Protein AF-V5HSK2-F1 (afdb_monomer)

Mean predicted aligned error: 8.92 Å

Foldseek 3Di:
DPDPFKDKDKALDCPQPPLLQPQAALQGHHRDVPGPDGDDPVVVVRPIDIDIHTDDSWHQEPVRDTDQLCPHDPPGPSVQADSNRDGPPD

Solvent-accessible surface area (backbone atoms only — not comparable to full-atom values): 5362 Å² total; per-residue (Å²): 129,89,61,93,32,54,42,82,44,61,25,50,62,54,85,90,51,52,71,49,51,67,17,18,23,26,80,48,51,69,41,46,82,90,57,82,79,81,64,62,52,75,89,74,73,52,68,51,52,69,45,79,35,30,35,84,78,24,18,34,39,95,91,71,46,50,38,55,23,72,75,26,61,88,86,34,63,14,38,49,32,43,94,83,69,48,68,71,84,124

Sequence (90 aa):
PVGRSERAVSRNNWNERNKSCHEGTCYYPEPLGNCKKCQCHFEDDDDCETQCVCVGDTLRQPDGTCRDPSDCPNGSPGSKLTPDGEEDKK

Organism: Ixodes ricinus (NCBI:txid34613)

Radius of gyration: 14.56 Å; Cα contacts (8 Å, |Δi|>4): 161; chains: 1; bounding box: 37×32×43 Å

Secondary structure (DSSP, 8-state):
---TTEEEEEES-STTS-GGGT-EESSS-S--S--------GGGT---EEEEEE-TT-EE-TTS-EE-GGGSPTTSSGGGB-TTS-B---

Structure (mmCIF, N/CA/C/O backbone):
data_AF-V5HSK2-F1
#
_entry.id   AF-V5HSK2-F1
#
loop_
_atom_site.group_PDB
_atom_site.id
_atom_site.type_symbol
_atom_site.label_atom_id
_atom_site.label_alt_id
_atom_site.label_comp_id
_atom_site.label_asym_id
_atom_site.label_entity_id
_atom_site.label_seq_id
_atom_site.pdbx_PDB_ins_code
_atom_site.Cartn_x
_atom_site.Cartn_y
_atom_site.Cartn_z
_atom_site.occupancy
_atom_site.B_iso_or_equiv
_atom_site.auth_seq_id
_atom_site.auth_comp_id
_atom_site.auth_asym_id
_atom_site.auth_atom_id
_atom_site.pdbx_PDB_model_num
ATOM 1 N N . PRO A 1 1 ? 0.327 -19.623 -3.532 1.00 39.59 1 PRO A N 1
ATOM 2 C CA . PRO A 1 1 ? -0.656 -18.704 -4.150 1.00 39.59 1 PRO A CA 1
ATOM 3 C C . PRO A 1 1 ? -0.542 -17.320 -3.505 1.00 39.59 1 PRO A C 1
ATOM 5 O O . PRO A 1 1 ? -0.890 -17.169 -2.340 1.00 39.59 1 PRO A O 1
ATOM 8 N N . VAL A 1 2 ? 0.030 -16.354 -4.230 1.00 47.66 2 VAL A N 1
ATOM 9 C CA . VAL A 1 2 ? 0.072 -14.944 -3.809 1.00 47.66 2 VAL A CA 1
ATOM 10 C C . VAL A 1 2 ? -1.379 -14.506 -3.604 1.00 47.66 2 VAL A C 1
ATOM 12 O O . VAL A 1 2 ? -2.188 -14.594 -4.528 1.00 47.66 2 VAL A O 1
ATOM 15 N N . GLY A 1 3 ? -1.736 -14.227 -2.350 1.00 47.19 3 GLY A N 1
ATOM 16 C CA . GLY A 1 3 ? -3.109 -13.979 -1.922 1.00 47.19 3 GLY A CA 1
ATOM 17 C C . GLY A 1 3 ? -3.712 -12.792 -2.666 1.00 47.19 3 GLY A C 1
ATOM 18 O O . GLY A 1 3 ? -3.009 -11.849 -3.008 1.00 47.19 3 GLY A O 1
ATOM 19 N N . ARG A 1 4 ? -5.025 -12.848 -2.902 1.00 64.62 4 ARG A N 1
ATOM 20 C CA . ARG A 1 4 ? -5.862 -11.885 -3.650 1.00 64.62 4 ARG A CA 1
ATOM 21 C C . ARG A 1 4 ? -5.797 -10.409 -3.197 1.00 64.62 4 ARG A C 1
ATOM 23 O O . ARG A 1 4 ? -6.552 -9.605 -3.731 1.00 64.62 4 ARG A O 1
ATOM 30 N N . SER A 1 5 ? -4.934 -10.059 -2.249 1.00 74.62 5 SER A N 1
ATOM 31 C CA . SER A 1 5 ? -4.864 -8.750 -1.594 1.00 74.62 5 SER A CA 1
ATOM 32 C C . SER A 1 5 ? -3.700 -7.883 -2.075 1.00 74.62 5 SER A C 1
ATOM 34 O O . SER A 1 5 ? -3.553 -6.767 -1.595 1.00 74.62 5 SER A O 1
ATOM 36 N N . GLU A 1 6 ? -2.882 -8.352 -3.027 1.00 86.69 6 GLU A N 1
ATOM 37 C CA . GLU A 1 6 ? -1.783 -7.571 -3.613 1.00 86.69 6 GLU A CA 1
ATOM 38 C C . GLU A 1 6 ? -1.773 -7.611 -5.147 1.00 86.69 6 GLU A C 1
ATOM 40 O O . GLU A 1 6 ? -2.113 -8.625 -5.759 1.00 86.69 6 GLU A O 1
ATOM 45 N N . ARG A 1 7 ? -1.313 -6.522 -5.778 1.00 84.56 7 ARG A N 1
ATOM 46 C CA . ARG A 1 7 ? -0.929 -6.487 -7.198 1.00 84.56 7 ARG A CA 1
ATOM 47 C C . ARG A 1 7 ? 0.498 -5.995 -7.367 1.00 84.56 7 ARG A C 1
ATOM 49 O O . ARG A 1 7 ? 0.952 -5.113 -6.640 1.00 84.56 7 ARG A O 1
ATOM 56 N N . ALA A 1 8 ? 1.172 -6.517 -8.384 1.00 81.81 8 ALA A N 1
ATOM 57 C CA . ALA A 1 8 ? 2.444 -5.980 -8.838 1.00 81.81 8 ALA A CA 1
ATOM 58 C C . ALA A 1 8 ? 2.227 -4.647 -9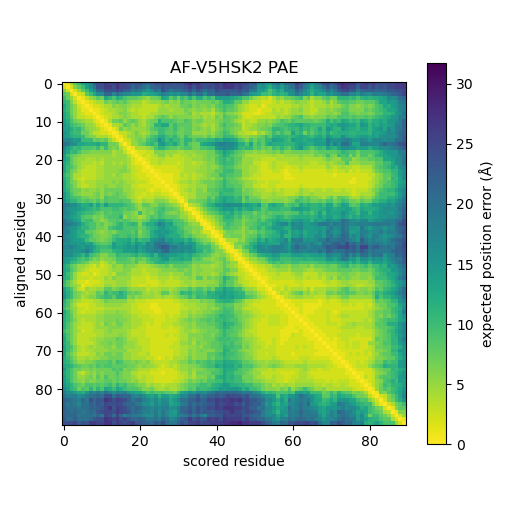.570 1.00 81.81 8 ALA A C 1
ATOM 60 O O . ALA A 1 8 ? 1.348 -4.527 -10.425 1.00 81.81 8 ALA A O 1
ATOM 61 N N . VAL A 1 9 ? 3.039 -3.651 -9.234 1.00 80.38 9 VAL A N 1
ATOM 62 C CA . VAL A 1 9 ? 3.140 -2.377 -9.946 1.00 80.38 9 VAL A CA 1
ATOM 63 C C . VAL A 1 9 ? 4.597 -2.197 -10.333 1.00 80.38 9 VAL A C 1
ATOM 65 O O . VAL A 1 9 ? 5.473 -2.267 -9.476 1.00 80.38 9 VAL A O 1
ATOM 68 N N . SER A 1 10 ? 4.858 -1.969 -11.614 1.00 78.88 10 SER A N 1
ATOM 69 C CA . SER A 1 10 ? 6.197 -1.669 -12.124 1.00 78.88 10 SER A CA 1
ATOM 70 C C . SER A 1 10 ? 6.386 -0.161 -12.243 1.00 78.88 10 SER A C 1
ATOM 72 O O . SER A 1 10 ? 5.478 0.550 -12.694 1.00 78.88 10 SER A O 1
ATOM 74 N N . ARG A 1 11 ? 7.546 0.337 -11.806 1.00 75.06 11 ARG A N 1
ATOM 75 C CA . ARG A 1 11 ? 7.905 1.754 -11.885 1.00 75.06 11 ARG A CA 1
ATOM 76 C C . ARG A 1 11 ? 9.396 2.002 -12.029 1.00 75.06 11 ARG A C 1
ATOM 78 O O . ARG A 1 11 ? 10.184 1.380 -11.337 1.00 75.06 11 ARG A O 1
ATOM 85 N N . ASN A 1 12 ? 9.738 3.014 -12.822 1.00 74.44 12 ASN A N 1
ATOM 86 C CA . ASN A 1 12 ? 11.111 3.485 -13.004 1.00 74.44 12 ASN A CA 1
ATOM 87 C C . ASN A 1 12 ? 11.699 4.189 -11.765 1.00 74.44 12 ASN A C 1
ATOM 89 O O . ASN A 1 12 ? 12.908 4.221 -11.578 1.00 74.44 12 ASN A O 1
ATOM 93 N N . ASN A 1 13 ? 10.861 4.762 -10.890 1.00 73.00 13 ASN A N 1
ATOM 94 C CA . ASN A 1 13 ? 11.328 5.422 -9.671 1.00 73.00 13 ASN A CA 1
ATOM 95 C C . ASN A 1 13 ? 10.305 5.334 -8.522 1.00 73.00 13 ASN A C 1
ATOM 97 O O . ASN A 1 13 ? 9.210 5.904 -8.587 1.00 73.00 13 ASN A O 1
ATOM 101 N N . TRP A 1 14 ? 10.681 4.636 -7.445 1.00 72.31 14 TRP A N 1
ATOM 102 C CA . TRP A 1 14 ? 9.906 4.561 -6.198 1.00 72.31 14 TRP A CA 1
ATOM 103 C C . TRP A 1 14 ? 10.253 5.662 -5.186 1.00 72.31 14 TRP A C 1
ATOM 105 O O . TRP A 1 14 ? 9.405 5.998 -4.359 1.00 72.31 14 TRP A O 1
ATOM 115 N N . ASN A 1 15 ? 11.445 6.265 -5.273 1.00 67.94 15 ASN A N 1
ATOM 116 C CA . ASN A 1 15 ? 11.903 7.324 -4.363 1.00 67.94 15 ASN A CA 1
ATOM 117 C C . ASN A 1 15 ? 11.080 8.609 -4.498 1.00 67.94 15 ASN A C 1
ATOM 119 O O . ASN A 1 15 ? 10.743 9.230 -3.494 1.00 67.94 15 ASN A O 1
ATOM 123 N N . GLU A 1 16 ? 10.704 9.003 -5.718 1.00 62.28 16 GLU A N 1
ATOM 124 C CA . GLU A 1 16 ? 9.857 10.191 -5.916 1.00 62.28 16 GLU A CA 1
ATOM 125 C C . GLU A 1 16 ? 8.409 9.978 -5.447 1.00 62.28 16 GLU A C 1
ATOM 127 O O . GLU A 1 16 ? 7.633 10.930 -5.338 1.00 62.28 16 GLU A O 1
ATOM 132 N N . ARG A 1 17 ? 7.992 8.723 -5.242 1.00 62.66 17 ARG A N 1
ATOM 133 C CA . ARG A 1 17 ? 6.578 8.383 -5.127 1.00 62.66 17 ARG A CA 1
ATOM 134 C C . ARG A 1 17 ? 6.426 7.056 -4.384 1.00 62.66 17 ARG A C 1
ATOM 136 O O . ARG A 1 17 ? 6.296 6.008 -5.008 1.00 62.66 17 ARG A O 1
ATOM 143 N N . ASN A 1 18 ? 6.437 7.118 -3.055 1.00 66.81 18 ASN A N 1
ATOM 144 C CA . ASN A 1 18 ? 6.396 5.951 -2.169 1.00 66.81 18 ASN A CA 1
ATOM 145 C C . ASN A 1 18 ? 5.180 5.030 -2.436 1.00 66.81 18 ASN A C 1
ATOM 147 O O . ASN A 1 18 ? 4.191 5.448 -3.053 1.00 66.81 18 ASN A O 1
ATOM 151 N N . LYS A 1 19 ? 5.221 3.783 -1.941 1.00 74.06 19 LYS A N 1
ATOM 152 C CA . LYS A 1 19 ? 4.111 2.807 -2.052 1.00 74.06 19 LYS A CA 1
ATOM 153 C C . LYS A 1 19 ? 2.751 3.373 -1.645 1.00 74.06 19 LYS A C 1
ATOM 155 O O . LYS A 1 19 ? 1.755 3.055 -2.286 1.00 74.06 19 LYS A O 1
ATOM 160 N N . SER A 1 20 ? 2.739 4.306 -0.695 1.00 78.19 20 SER A N 1
ATOM 161 C CA . SER A 1 20 ? 1.562 5.036 -0.204 1.00 78.19 20 SER A CA 1
ATOM 162 C C . SER A 1 20 ? 0.726 5.744 -1.282 1.00 78.19 20 SER A C 1
ATOM 164 O O . SER A 1 20 ? -0.380 6.181 -1.007 1.00 78.19 20 SER A O 1
ATOM 166 N N . CYS A 1 21 ? 1.229 5.904 -2.508 1.00 79.00 21 CYS A N 1
ATOM 167 C CA . CYS A 1 21 ? 0.438 6.407 -3.636 1.00 79.00 21 CYS A CA 1
ATOM 168 C C . CYS A 1 21 ? -0.518 5.377 -4.251 1.00 79.00 21 CYS A C 1
ATOM 170 O O . CYS A 1 21 ? -1.367 5.738 -5.061 1.00 79.00 21 CYS A O 1
ATOM 172 N N . HIS A 1 22 ? -0.308 4.096 -3.966 1.00 80.69 22 HIS A N 1
ATOM 173 C CA . HIS A 1 22 ? -1.038 2.986 -4.578 1.00 80.69 22 HIS A CA 1
ATOM 174 C C . HIS A 1 22 ? -1.784 2.136 -3.561 1.00 80.69 22 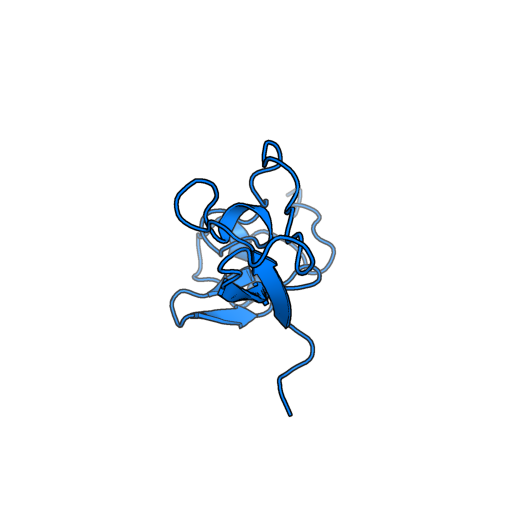HIS A C 1
ATOM 176 O O . HIS A 1 22 ? -2.692 1.414 -3.955 1.00 80.69 22 HIS A O 1
ATOM 182 N N . GLU A 1 23 ? -1.390 2.216 -2.293 1.00 86.38 23 GLU A N 1
ATOM 183 C CA . GLU A 1 23 ? -1.991 1.492 -1.181 1.00 86.38 23 GLU A CA 1
ATOM 184 C C . GLU A 1 23 ? -2.131 2.399 0.041 1.00 86.38 23 GLU A C 1
ATOM 186 O O . GLU A 1 23 ? -1.330 3.315 0.249 1.00 86.38 23 GLU A O 1
ATOM 191 N N . GLY A 1 24 ? -3.135 2.098 0.857 1.00 87.81 24 GLY A N 1
ATOM 192 C CA . GLY A 1 24 ? -3.256 2.618 2.206 1.00 87.81 24 GLY A CA 1
ATOM 193 C C . GLY A 1 24 ? -2.465 1.787 3.213 1.00 87.81 24 GLY A C 1
ATOM 194 O O . GLY A 1 24 ? -2.083 0.640 2.973 1.00 87.81 24 GLY A O 1
ATOM 195 N N . THR A 1 25 ? -2.257 2.359 4.388 1.00 90.31 25 THR A N 1
ATOM 196 C CA . THR A 1 25 ? -1.715 1.680 5.569 1.00 90.31 25 THR A CA 1
ATOM 197 C C . THR A 1 25 ? -2.678 1.860 6.735 1.00 90.31 25 THR A C 1
ATOM 199 O O . THR A 1 25 ? -3.492 2.779 6.725 1.00 90.31 25 THR A O 1
ATOM 202 N N . CYS A 1 26 ? -2.544 1.073 7.799 1.00 89.44 26 CYS A N 1
ATOM 203 C CA . CYS A 1 26 ? -3.367 1.276 8.998 1.00 89.44 26 CYS A CA 1
ATOM 204 C C . CYS A 1 26 ? -3.288 2.694 9.590 1.00 89.44 26 CYS A C 1
ATOM 206 O O . CYS A 1 26 ? -4.232 3.152 10.225 1.00 89.44 26 CYS A O 1
ATOM 208 N N . TYR A 1 27 ? -2.174 3.402 9.388 1.00 89.06 27 TYR A N 1
ATOM 209 C CA . TYR A 1 27 ? -1.972 4.760 9.905 1.00 89.06 27 TYR A CA 1
ATOM 210 C C . TYR A 1 27 ? -2.334 5.857 8.900 1.00 89.06 27 TYR A C 1
ATOM 212 O O . TYR A 1 27 ? -2.654 6.972 9.301 1.00 89.06 27 TYR A O 1
ATOM 220 N N . TYR A 1 28 ? -2.311 5.525 7.611 1.00 88.12 28 TYR A N 1
ATOM 221 C CA . TYR A 1 28 ? -2.643 6.404 6.492 1.00 88.12 28 TYR A CA 1
ATOM 222 C C . TYR A 1 28 ? -3.477 5.606 5.493 1.00 88.12 28 TYR A C 1
ATOM 224 O O . TYR A 1 28 ? -2.916 5.074 4.531 1.00 88.12 28 TYR A O 1
ATOM 232 N N . PRO A 1 29 ? -4.773 5.415 5.771 1.00 85.25 29 PRO A N 1
ATOM 233 C CA . PRO A 1 29 ? -5.575 4.456 5.029 1.00 85.25 29 PRO A CA 1
ATOM 234 C C . PRO A 1 29 ? -5.925 4.924 3.619 1.00 85.25 29 PRO A C 1
ATOM 236 O O . PRO A 1 29 ? -6.068 4.101 2.723 1.00 85.25 29 PRO A O 1
ATOM 239 N N . GLU A 1 30 ? -6.010 6.231 3.396 1.00 83.56 30 GLU A N 1
ATOM 240 C CA . GLU A 1 30 ? -6.208 6.771 2.059 1.00 83.56 30 GLU A CA 1
ATOM 241 C C . GLU A 1 30 ? -4.868 6.842 1.312 1.00 83.56 30 GLU A C 1
ATOM 243 O O . GLU A 1 30 ? -3.915 7.459 1.810 1.00 83.56 30 GLU A O 1
ATOM 248 N N . PRO A 1 31 ? -4.772 6.254 0.104 1.00 76.12 31 PRO A N 1
ATOM 249 C CA . PRO A 1 31 ? -3.621 6.460 -0.755 1.00 76.12 31 PRO A CA 1
ATOM 250 C C . PRO A 1 31 ? -3.446 7.948 -1.062 1.00 76.12 31 PRO A C 1
ATOM 252 O O . PRO A 1 31 ? -4.409 8.683 -1.288 1.00 76.12 31 PRO A O 1
ATOM 255 N N . LEU A 1 32 ? -2.199 8.405 -1.140 1.00 74.00 32 LEU A N 1
ATOM 256 C CA . LEU A 1 32 ? -1.898 9.791 -1.485 1.00 74.00 32 LEU A CA 1
ATOM 257 C C . LEU A 1 32 ? -2.381 10.067 -2.925 1.00 74.00 32 LEU A C 1
ATOM 259 O O . LEU A 1 32 ? -1.799 9.593 -3.896 1.00 74.00 32 LEU A O 1
ATOM 263 N N . GLY A 1 33 ? -3.470 10.824 -3.090 1.00 61.69 33 GLY A N 1
ATOM 264 C CA . GLY A 1 33 ? -4.106 11.042 -4.400 1.00 61.69 33 GLY A CA 1
ATOM 265 C C . GLY A 1 33 ? -3.281 11.871 -5.400 1.00 61.69 33 GLY A C 1
ATOM 266 O O . GLY A 1 33 ? -3.443 11.731 -6.611 1.00 61.69 33 GLY A O 1
ATOM 267 N N . ASN A 1 34 ? -2.335 12.696 -4.933 1.00 66.56 34 ASN A N 1
ATOM 268 C CA . ASN A 1 34 ? -1.561 13.644 -5.762 1.00 66.56 34 ASN A CA 1
ATOM 269 C C . ASN A 1 34 ? -0.283 13.049 -6.343 1.00 66.56 34 ASN A C 1
ATOM 271 O O . ASN A 1 34 ? 0.813 13.606 -6.296 1.00 66.56 34 ASN A O 1
ATOM 275 N N . CYS A 1 35 ? -0.424 11.858 -6.875 1.00 72.25 35 CYS A N 1
ATOM 276 C CA . CYS A 1 35 ? 0.699 11.034 -7.204 1.00 72.25 35 CYS A CA 1
ATOM 277 C C . CYS A 1 35 ? 0.848 11.087 -8.770 1.00 72.25 35 CYS A C 1
ATOM 279 O O . CYS A 1 35 ? -0.081 10.734 -9.494 1.00 72.25 35 CYS A O 1
ATOM 281 N N . LYS A 1 36 ? 2.026 11.474 -9.315 1.00 69.31 36 LYS A N 1
ATOM 282 C CA . LYS A 1 36 ? 2.399 11.456 -10.766 1.00 69.31 36 LYS A CA 1
ATOM 283 C C . LYS A 1 36 ? 2.320 10.071 -11.434 1.00 69.31 36 LYS A C 1
ATOM 285 O O . LYS A 1 36 ? 3.144 9.235 -11.088 1.00 69.31 36 LYS A O 1
ATOM 290 N N . LYS A 1 37 ? 1.435 9.830 -12.413 1.00 67.44 37 LYS A N 1
ATOM 291 C CA . LYS A 1 37 ? 1.240 8.533 -13.123 1.00 67.44 37 LYS A CA 1
ATOM 292 C C . LYS A 1 37 ? 2.523 7.709 -13.344 1.00 67.44 37 LYS A C 1
ATOM 294 O O . LYS A 1 37 ? 3.547 8.250 -13.744 1.00 67.44 37 LYS A O 1
ATOM 299 N N . CYS A 1 38 ? 2.441 6.398 -13.095 1.00 67.81 38 CYS A N 1
ATOM 300 C CA . CYS A 1 38 ? 3.533 5.468 -13.385 1.00 67.81 3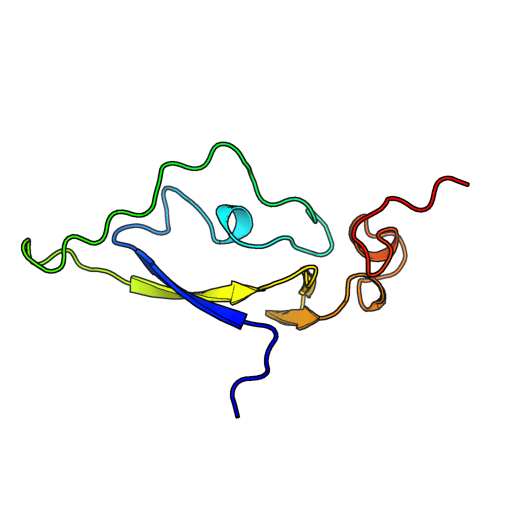8 CYS A CA 1
ATOM 301 C C . CYS A 1 38 ? 3.781 5.448 -14.894 1.00 67.81 38 CYS A C 1
ATOM 303 O O . CYS A 1 38 ? 2.848 5.192 -15.652 1.00 67.81 38 CYS A O 1
ATOM 305 N N . GLN A 1 39 ? 5.012 5.720 -15.307 1.00 67.00 39 GLN A N 1
ATOM 306 C CA . GLN A 1 39 ? 5.476 5.510 -16.670 1.00 67.00 39 GLN A CA 1
ATOM 307 C C . GLN A 1 39 ? 6.650 4.544 -16.571 1.00 67.00 39 GLN A C 1
ATOM 309 O O . GLN A 1 39 ? 7.627 4.827 -15.887 1.00 67.00 39 GLN A O 1
ATOM 314 N N . CYS A 1 40 ? 6.466 3.366 -17.151 1.00 70.94 40 CYS A N 1
ATOM 315 C CA . CYS A 1 40 ? 7.523 2.403 -17.402 1.00 70.94 40 CYS A CA 1
ATOM 316 C C . CYS A 1 40 ? 7.533 2.208 -18.900 1.00 70.94 40 CYS A C 1
ATOM 318 O O . CYS A 1 40 ? 6.671 1.503 -19.431 1.00 70.94 40 CYS A O 1
ATOM 320 N N . HIS A 1 41 ? 8.442 2.902 -19.569 1.00 69.12 41 HIS A N 1
ATOM 321 C CA . HIS A 1 41 ? 8.615 2.758 -21.000 1.00 69.12 41 HIS A CA 1
ATOM 322 C C . HIS A 1 41 ? 9.660 1.671 -21.205 1.00 69.12 41 HIS A C 1
ATOM 324 O O . HIS A 1 41 ? 10.854 1.924 -21.268 1.00 69.12 41 HIS A O 1
ATOM 330 N N . PHE A 1 42 ? 9.199 0.418 -21.264 1.00 63.34 42 PHE A N 1
ATOM 331 C CA . PHE A 1 42 ? 10.076 -0.736 -21.505 1.00 63.34 42 PHE A CA 1
ATOM 332 C C . PHE A 1 42 ? 10.824 -0.642 -22.847 1.00 63.34 42 PHE A C 1
ATOM 334 O O . PHE A 1 42 ? 11.797 -1.357 -23.053 1.00 63.34 42 PHE A O 1
ATOM 341 N N . GLU A 1 43 ? 10.360 0.221 -23.756 1.00 65.50 43 GLU A N 1
ATOM 342 C CA . GLU A 1 43 ? 11.000 0.513 -25.041 1.00 65.50 43 GLU A CA 1
ATOM 343 C C . GLU A 1 43 ? 12.242 1.417 -24.904 1.00 65.50 43 GLU A C 1
ATOM 345 O O . GLU A 1 43 ? 13.078 1.414 -25.802 1.00 65.50 43 GLU A O 1
ATOM 350 N N . ASP A 1 44 ? 12.394 2.136 -23.784 1.00 66.88 44 ASP A N 1
ATOM 351 C CA . ASP A 1 44 ? 13.488 3.084 -23.520 1.00 66.88 44 ASP A CA 1
ATOM 352 C C . ASP A 1 44 ? 14.566 2.527 -22.558 1.00 66.88 44 ASP A C 1
ATOM 354 O O . ASP A 1 44 ? 15.384 3.289 -22.044 1.00 66.88 44 ASP A O 1
ATOM 358 N N . ASP A 1 45 ? 14.580 1.210 -22.295 1.00 64.12 45 ASP A N 1
ATOM 359 C CA . ASP A 1 45 ? 15.483 0.562 -21.316 1.00 64.12 45 ASP A CA 1
ATOM 360 C C . ASP A 1 45 ? 15.378 1.177 -19.895 1.00 64.12 45 ASP A C 1
ATOM 362 O O . ASP A 1 45 ? 16.324 1.158 -19.108 1.00 64.12 45 ASP A O 1
ATOM 366 N N . ASP A 1 46 ? 14.210 1.731 -19.539 1.00 70.75 46 ASP A N 1
ATOM 367 C CA . ASP A 1 46 ? 13.945 2.238 -18.188 1.00 70.75 46 ASP A CA 1
ATOM 368 C C . ASP A 1 46 ? 14.142 1.113 -17.149 1.00 70.75 46 ASP A C 1
ATOM 370 O O . ASP A 1 46 ? 13.483 0.067 -17.209 1.00 70.75 46 ASP A O 1
ATOM 374 N N . ASP A 1 47 ? 14.986 1.359 -16.141 1.00 71.69 47 ASP A N 1
ATOM 375 C CA . ASP A 1 47 ? 15.166 0.492 -14.968 1.00 71.69 47 ASP A CA 1
ATOM 376 C C . ASP A 1 47 ? 13.891 0.496 -14.105 1.00 71.69 47 ASP A C 1
ATOM 378 O O . ASP A 1 47 ? 13.734 1.222 -13.120 1.00 71.69 47 ASP A O 1
ATOM 382 N N . CYS A 1 48 ? 12.920 -0.310 -14.523 1.00 77.38 48 CYS A N 1
ATOM 383 C CA . CYS A 1 48 ? 11.622 -0.429 -13.885 1.00 77.38 48 CYS A CA 1
ATOM 384 C C . CYS A 1 48 ? 11.634 -1.460 -12.756 1.00 77.38 48 CYS A C 1
ATOM 386 O O . CYS A 1 48 ? 11.522 -2.667 -12.973 1.00 77.38 48 CYS A O 1
ATOM 388 N N . GLU A 1 49 ? 11.655 -0.980 -11.517 1.00 80.50 49 GLU A N 1
ATOM 389 C CA . GLU A 1 49 ? 11.488 -1.816 -10.338 1.00 80.50 49 GLU A CA 1
ATOM 390 C C . GLU A 1 49 ? 10.009 -2.170 -10.121 1.00 80.50 49 GLU A C 1
ATOM 392 O O . GLU A 1 49 ? 9.118 -1.313 -10.080 1.00 80.50 49 GLU A O 1
ATOM 397 N N . THR A 1 50 ? 9.737 -3.461 -9.936 1.00 80.94 50 THR A N 1
ATOM 398 C CA . THR A 1 50 ? 8.394 -3.964 -9.635 1.00 80.94 50 THR A CA 1
ATOM 399 C C . THR A 1 50 ? 8.222 -4.186 -8.139 1.00 80.94 50 THR A C 1
ATOM 401 O O . THR A 1 50 ? 8.961 -4.961 -7.538 1.00 80.94 50 THR A O 1
ATOM 404 N N . GLN A 1 51 ? 7.207 -3.558 -7.542 1.00 82.31 51 GLN A N 1
ATOM 405 C CA . GLN A 1 51 ? 6.829 -3.785 -6.146 1.00 82.31 51 GLN A CA 1
ATOM 406 C C . GLN A 1 51 ? 5.368 -4.221 -6.029 1.00 82.31 51 GLN A C 1
ATOM 408 O O . GLN A 1 51 ? 4.509 -3.805 -6.808 1.00 82.31 51 GLN A O 1
ATOM 413 N N . CYS A 1 52 ? 5.077 -5.033 -5.013 1.00 83.88 52 CYS A N 1
ATOM 414 C CA . CYS A 1 52 ? 3.710 -5.382 -4.641 1.00 83.88 52 CYS A CA 1
ATOM 415 C C . CYS A 1 52 ? 3.088 -4.279 -3.777 1.00 83.88 52 CYS A C 1
ATOM 417 O O . CYS A 1 52 ? 3.720 -3.795 -2.828 1.00 83.88 52 CYS A O 1
ATOM 419 N N . VAL A 1 53 ? 1.854 -3.913 -4.121 1.00 87.19 53 VAL A N 1
ATOM 420 C CA . VAL A 1 53 ? 0.999 -2.961 -3.400 1.00 87.19 53 VAL A CA 1
ATOM 421 C C . VAL A 1 53 ? -0.348 -3.618 -3.095 1.00 87.19 53 VAL A C 1
ATOM 423 O O . VAL A 1 53 ? -0.795 -4.474 -3.863 1.00 87.19 53 VAL A O 1
ATOM 426 N N . CYS A 1 54 ? -0.990 -3.231 -1.996 1.00 86.88 54 CYS A N 1
ATOM 427 C CA . CYS A 1 54 ? -2.301 -3.725 -1.604 1.00 86.88 54 CYS A CA 1
ATOM 428 C C . CYS A 1 54 ? -3.354 -3.369 -2.656 1.00 86.88 54 CYS A C 1
ATOM 430 O O . CYS A 1 54 ? -3.259 -2.342 -3.335 1.00 86.88 54 CYS A O 1
ATOM 432 N N . VAL A 1 55 ? -4.347 -4.240 -2.815 1.00 83.75 55 VAL A N 1
ATOM 433 C CA . VAL A 1 55 ? -5.497 -4.013 -3.699 1.00 83.75 55 VAL A CA 1
ATOM 434 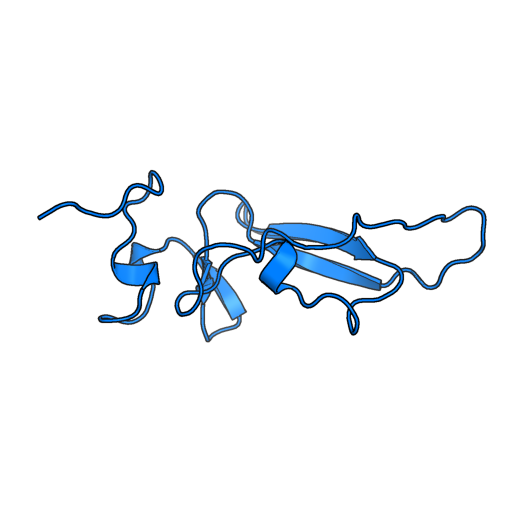C C . VAL A 1 55 ? -6.818 -4.119 -2.960 1.00 83.75 55 VAL A C 1
ATOM 436 O O . VAL A 1 55 ? -6.911 -4.758 -1.912 1.00 83.75 55 VAL A O 1
ATOM 439 N N . GLY A 1 56 ? -7.845 -3.509 -3.555 1.00 80.62 56 GLY A N 1
ATOM 440 C CA . GLY A 1 56 ? -9.149 -3.345 -2.920 1.00 80.62 56 GLY A CA 1
ATOM 441 C C . GLY A 1 56 ? -9.048 -2.430 -1.705 1.00 80.62 56 GLY A C 1
ATOM 442 O O . GLY A 1 56 ? -8.138 -1.606 -1.627 1.00 80.62 56 GLY A O 1
ATOM 443 N N . ASP A 1 57 ? -9.937 -2.643 -0.745 1.00 79.56 57 ASP A N 1
ATOM 444 C CA . ASP A 1 57 ? -10.010 -1.881 0.506 1.00 79.56 57 ASP A CA 1
ATOM 445 C C . ASP A 1 57 ? -9.063 -2.426 1.590 1.00 79.56 57 ASP A C 1
ATOM 447 O O . ASP A 1 57 ? -9.228 -2.171 2.780 1.00 79.56 57 ASP A O 1
ATOM 451 N N . THR A 1 58 ? -8.040 -3.195 1.192 1.00 87.25 58 THR A N 1
ATOM 452 C CA . THR A 1 58 ? -7.046 -3.736 2.126 1.00 87.25 58 THR A CA 1
ATOM 453 C C . THR A 1 58 ? -5.947 -2.726 2.432 1.00 87.25 58 THR A C 1
ATOM 455 O O . THR A 1 58 ? -5.478 -1.982 1.567 1.00 87.25 58 THR A O 1
ATOM 458 N N . LEU A 1 59 ? -5.490 -2.737 3.682 1.00 89.31 59 LEU A N 1
ATOM 459 C CA . LEU A 1 59 ? -4.447 -1.856 4.184 1.00 89.31 59 LEU A CA 1
ATOM 460 C C . LEU A 1 59 ? -3.177 -2.638 4.483 1.00 89.31 59 LEU A C 1
ATOM 462 O O . LEU A 1 59 ? -3.204 -3.754 5.016 1.00 89.31 59 LEU A O 1
ATOM 466 N N . ARG A 1 60 ? -2.040 -2.006 4.184 1.00 91.56 60 ARG A N 1
ATOM 467 C CA . ARG A 1 60 ? -0.731 -2.515 4.572 1.00 91.56 60 ARG A CA 1
ATOM 468 C C . ARG A 1 60 ? -0.593 -2.433 6.090 1.00 91.56 60 ARG A C 1
ATOM 470 O O . ARG A 1 60 ? -0.603 -1.349 6.685 1.00 91.56 60 ARG A O 1
ATOM 477 N N . GLN A 1 61 ? -0.456 -3.601 6.695 1.00 90.06 61 GLN A N 1
ATOM 478 C CA . GLN A 1 61 ? -0.235 -3.793 8.118 1.00 90.06 61 GLN A CA 1
ATOM 479 C C . GLN A 1 61 ? 1.230 -3.502 8.491 1.00 90.06 61 GLN A C 1
ATOM 481 O O . GLN A 1 61 ? 2.107 -3.519 7.619 1.00 90.06 61 GLN A O 1
ATOM 486 N N . PRO A 1 62 ? 1.543 -3.286 9.783 1.00 87.69 62 PRO A N 1
ATOM 487 C CA . PRO A 1 62 ? 2.919 -3.093 10.246 1.00 87.69 62 PRO A CA 1
ATOM 488 C C . PRO A 1 62 ? 3.844 -4.288 9.963 1.00 87.69 62 PRO A C 1
ATOM 490 O O . PRO A 1 62 ? 5.043 -4.095 9.782 1.00 87.69 62 PRO A O 1
ATOM 493 N N . ASP A 1 63 ? 3.300 -5.511 9.885 1.00 88.62 63 ASP A N 1
ATOM 494 C CA . ASP A 1 63 ? 4.041 -6.720 9.490 1.00 88.62 63 ASP A CA 1
ATOM 495 C C . ASP A 1 63 ? 4.268 -6.825 7.971 1.00 88.62 63 ASP A C 1
ATOM 497 O O . ASP A 1 63 ? 4.817 -7.812 7.486 1.00 88.62 63 ASP A O 1
ATOM 501 N N . GLY A 1 64 ? 3.854 -5.812 7.206 1.00 87.56 64 GLY A N 1
ATOM 502 C CA . GLY A 1 64 ? 4.063 -5.740 5.766 1.00 87.56 64 GLY A CA 1
ATOM 503 C C . GLY A 1 64 ? 3.064 -6.552 4.947 1.00 87.56 64 GLY A C 1
ATOM 504 O O . GLY A 1 64 ? 3.221 -6.625 3.733 1.00 87.56 64 GLY A O 1
ATOM 505 N N . THR A 1 65 ? 2.027 -7.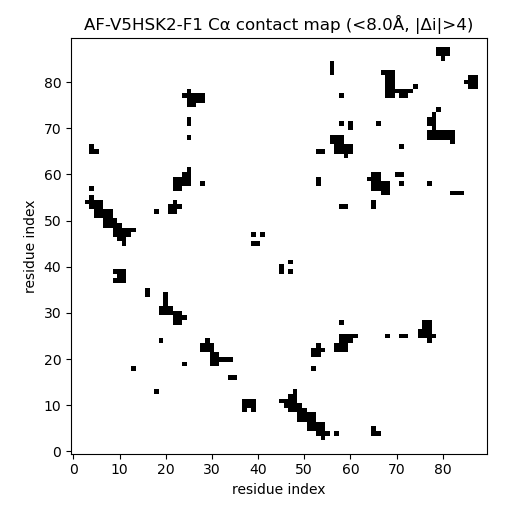133 5.551 1.00 89.44 65 THR A N 1
ATOM 506 C CA . THR A 1 65 ? 0.972 -7.870 4.835 1.00 89.44 65 THR A CA 1
ATOM 507 C C . THR A 1 65 ? -0.220 -6.969 4.503 1.00 89.44 65 THR A C 1
ATOM 509 O O . THR A 1 65 ? -0.460 -5.980 5.190 1.00 89.44 65 THR A O 1
ATOM 512 N N . CYS A 1 66 ? -0.965 -7.280 3.439 1.00 89.75 66 CYS A N 1
ATOM 513 C CA . CYS A 1 66 ? -2.227 -6.599 3.127 1.00 89.75 66 CYS A CA 1
ATOM 514 C C . CYS A 1 66 ? -3.388 -7.349 3.766 1.00 89.75 66 CYS A C 1
ATOM 516 O O . CYS A 1 66 ? -3.621 -8.517 3.438 1.00 89.75 66 CYS A O 1
ATOM 518 N N . ARG A 1 67 ? -4.105 -6.684 4.669 1.00 90.56 67 ARG A N 1
ATOM 519 C CA . ARG A 1 67 ? -5.260 -7.250 5.376 1.00 90.56 67 ARG A CA 1
ATOM 520 C C . ARG A 1 67 ? -6.404 -6.249 5.447 1.00 90.56 67 ARG A C 1
ATOM 522 O O . ARG A 1 67 ? -6.244 -5.100 5.037 1.00 90.56 67 ARG A O 1
ATOM 529 N N . ASP A 1 68 ? -7.548 -6.710 5.933 1.00 87.62 68 ASP A N 1
ATOM 530 C CA . ASP A 1 68 ? -8.724 -5.870 6.122 1.00 87.62 68 ASP A CA 1
ATOM 531 C C . ASP A 1 68 ? -8.411 -4.718 7.098 1.00 87.62 68 ASP A C 1
ATOM 533 O O . ASP A 1 68 ? -7.588 -4.895 8.008 1.00 87.62 68 ASP A O 1
ATOM 537 N N . PRO A 1 69 ? -9.039 -3.541 6.951 1.00 86.88 69 PRO A N 1
ATOM 538 C CA . PRO A 1 69 ? -8.876 -2.454 7.908 1.00 86.88 69 PRO A CA 1
ATOM 539 C C . PRO A 1 69 ? -9.219 -2.868 9.349 1.00 86.88 69 PRO A C 1
ATOM 541 O O . PRO A 1 69 ? -8.586 -2.383 10.285 1.00 86.88 69 PRO A O 1
ATOM 544 N N . SER A 1 70 ? -10.123 -3.834 9.541 1.00 85.50 70 SER A N 1
ATOM 545 C CA . SER A 1 70 ? -10.479 -4.394 10.854 1.00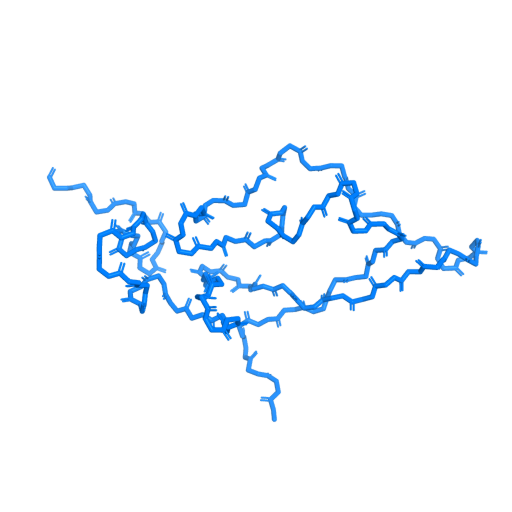 85.50 70 SER A CA 1
ATOM 546 C C . SER A 1 70 ? -9.310 -5.095 11.560 1.00 85.50 70 SER A C 1
ATOM 548 O O . SER A 1 70 ? -9.289 -5.158 12.789 1.00 85.50 70 SER A O 1
ATOM 550 N N . ASP A 1 71 ? -8.327 -5.606 10.809 1.00 89.38 71 ASP A N 1
ATOM 551 C CA . ASP A 1 71 ? -7.114 -6.225 11.365 1.00 89.38 71 ASP A CA 1
ATOM 552 C C . ASP A 1 71 ? -6.087 -5.182 11.838 1.00 89.38 71 ASP A C 1
ATOM 554 O O . ASP A 1 71 ? -5.078 -5.532 12.459 1.00 89.38 71 ASP A O 1
ATOM 558 N N . CYS A 1 72 ? -6.313 -3.897 11.545 1.00 89.44 72 CYS A N 1
ATOM 559 C CA . CYS A 1 72 ? -5.404 -2.843 11.952 1.00 89.44 72 CYS A CA 1
ATOM 560 C C . CYS A 1 72 ? -5.341 -2.683 13.480 1.00 89.44 72 CYS A C 1
ATOM 562 O O . CYS A 1 72 ? -6.325 -2.909 14.189 1.00 89.44 72 CYS A O 1
ATOM 564 N N . PRO A 1 73 ? -4.200 -2.207 14.017 1.00 90.38 73 PRO A N 1
ATOM 565 C CA . PRO A 1 73 ? -4.045 -1.972 15.446 1.00 90.38 73 PRO A CA 1
ATOM 566 C C . PRO A 1 73 ? -5.160 -1.081 15.998 1.00 90.38 73 PRO A C 1
ATOM 568 O O . PRO A 1 73 ? -5.468 -0.033 15.424 1.00 90.38 73 PRO A O 1
ATOM 571 N N . ASN A 1 74 ? -5.733 -1.468 17.137 1.00 87.19 74 ASN A N 1
ATOM 572 C CA . ASN A 1 74 ? -6.827 -0.725 17.753 1.00 87.19 74 ASN A CA 1
ATOM 573 C C . ASN A 1 74 ? -6.430 0.738 18.020 1.00 87.19 74 ASN A C 1
ATOM 575 O O . ASN A 1 74 ? -5.418 1.009 18.668 1.00 87.19 74 ASN A O 1
ATOM 579 N N . GLY A 1 75 ? -7.244 1.678 17.536 1.00 85.19 75 GLY A N 1
ATOM 580 C CA . GLY A 1 75 ? -6.990 3.118 17.648 1.00 85.19 75 GLY A CA 1
ATOM 581 C C . GLY A 1 75 ? -6.244 3.721 16.456 1.00 85.19 75 GLY A C 1
ATOM 582 O O . GLY A 1 75 ? -6.090 4.941 16.394 1.00 85.19 75 GLY A O 1
ATOM 583 N N . SER A 1 76 ? -5.824 2.900 15.493 1.00 86.62 76 SER A N 1
ATOM 584 C CA . SER A 1 76 ? -5.352 3.389 14.200 1.00 86.62 76 SER A CA 1
ATOM 585 C C . SER A 1 76 ? -6.521 3.942 13.362 1.00 86.62 76 SER A C 1
ATOM 587 O O . SER A 1 76 ? -7.667 3.532 13.549 1.00 86.62 76 SER A O 1
ATOM 589 N N . PRO A 1 77 ? -6.276 4.891 12.444 1.00 87.06 77 PRO A N 1
ATOM 590 C CA . PRO A 1 77 ? -7.292 5.340 11.494 1.00 87.06 77 PRO A CA 1
ATOM 591 C C . PRO A 1 77 ? -7.891 4.190 10.674 1.00 87.06 77 PRO A C 1
ATOM 593 O O . PRO A 1 77 ? -9.102 4.139 10.500 1.00 87.06 77 PRO A O 1
ATOM 596 N N . GLY A 1 78 ? -7.062 3.233 10.244 1.00 85.06 78 GLY A N 1
ATOM 597 C CA . GLY A 1 78 ? -7.497 2.057 9.492 1.00 85.06 78 GLY A CA 1
ATOM 598 C C . GLY A 1 78 ? -8.488 1.183 10.258 1.00 85.06 78 GLY A C 1
ATOM 599 O O . GLY A 1 78 ? -9.474 0.759 9.677 1.00 85.06 78 GLY A O 1
ATOM 600 N N . SER A 1 79 ? -8.323 1.012 11.576 1.00 85.44 79 SER A N 1
ATOM 601 C CA . SER A 1 79 ? -9.256 0.203 12.382 1.00 85.44 79 SER A CA 1
ATOM 602 C C . SER A 1 79 ? -10.654 0.820 12.537 1.00 85.44 79 SER A C 1
ATOM 604 O O . SER A 1 79 ? -11.499 0.241 13.211 1.00 85.44 79 SER A O 1
ATOM 606 N N . LYS A 1 80 ? -10.882 2.029 12.009 1.00 83.19 80 LYS A N 1
ATOM 607 C CA . LYS A 1 80 ? -12.181 2.723 12.015 1.00 83.19 80 LYS 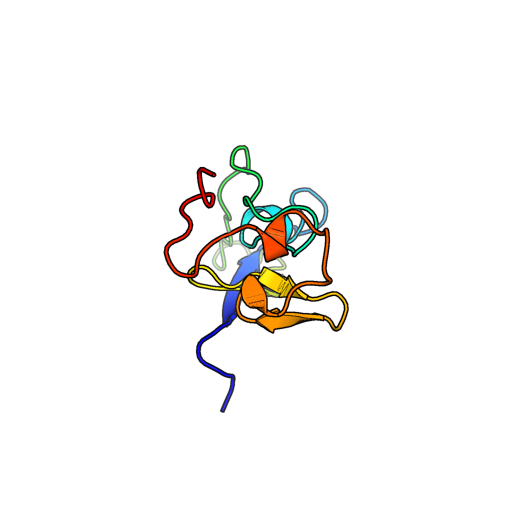A CA 1
ATOM 608 C C . LYS A 1 80 ? -12.896 2.659 10.666 1.00 83.19 80 LYS A C 1
ATOM 610 O O . LYS A 1 80 ? -14.023 3.139 10.563 1.00 83.19 80 LYS A O 1
ATOM 615 N N . LEU A 1 81 ? -12.236 2.127 9.641 1.00 77.88 81 LEU A N 1
ATOM 616 C CA . LEU A 1 81 ? -12.846 1.934 8.337 1.00 77.88 81 LEU A CA 1
ATOM 617 C C . LEU A 1 81 ? -13.660 0.650 8.358 1.00 77.88 81 LEU A C 1
ATOM 619 O O . LEU A 1 81 ? -13.190 -0.387 8.823 1.00 77.88 81 LEU A O 1
ATOM 623 N N . THR A 1 82 ? -14.887 0.733 7.856 1.00 65.94 82 THR A N 1
ATOM 624 C CA . THR A 1 82 ? -15.676 -0.464 7.581 1.00 65.94 82 THR A CA 1
ATOM 625 C C . THR A 1 82 ? -15.112 -1.186 6.345 1.00 65.94 82 THR A C 1
ATOM 627 O O . THR A 1 82 ? -14.414 -0.561 5.541 1.00 65.94 82 THR A O 1
ATOM 630 N N . PRO A 1 83 ? -15.415 -2.483 6.146 1.00 55.88 83 PRO A N 1
ATOM 631 C CA . PRO A 1 83 ? -14.988 -3.240 4.96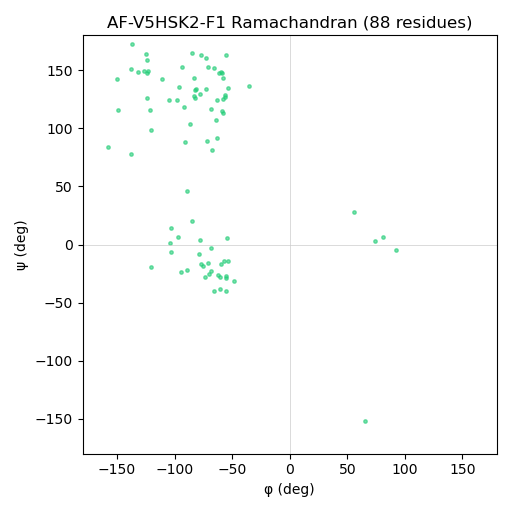3 1.00 55.88 83 PRO A CA 1
ATOM 632 C C . PRO A 1 83 ? -15.439 -2.644 3.614 1.00 55.88 83 PRO A C 1
ATOM 634 O O . PRO A 1 83 ? -14.917 -3.047 2.581 1.00 55.88 83 PRO A O 1
ATOM 637 N N . ASP A 1 84 ? -16.390 -1.698 3.620 1.00 58.06 84 ASP A N 1
ATOM 638 C CA . ASP A 1 84 ? -16.888 -0.964 2.441 1.00 58.06 84 ASP A CA 1
ATOM 639 C C . ASP A 1 84 ? -16.217 0.421 2.266 1.00 58.06 84 ASP A C 1
ATOM 641 O O . ASP A 1 84 ? -16.614 1.221 1.423 1.00 58.06 84 ASP A O 1
ATOM 645 N N . GLY A 1 85 ? -15.204 0.743 3.080 1.00 53.78 85 GLY A N 1
ATOM 646 C CA . GLY A 1 85 ? -14.474 2.014 3.011 1.00 53.78 85 GLY A CA 1
ATOM 647 C C . GLY A 1 85 ? -15.240 3.226 3.557 1.00 53.78 85 GLY A C 1
ATOM 648 O O . GLY A 1 85 ? -14.721 4.342 3.522 1.00 53.78 85 GLY A O 1
ATOM 649 N N . GLU A 1 86 ? -16.446 3.039 4.098 1.00 52.50 86 GLU A N 1
ATOM 650 C CA . GLU A 1 86 ? -17.200 4.105 4.758 1.00 52.50 86 GLU A CA 1
ATOM 651 C C . GLU A 1 86 ? -16.731 4.253 6.215 1.00 52.50 86 GLU A C 1
ATOM 653 O O . GLU A 1 86 ? -16.667 3.273 6.966 1.00 52.50 86 GLU A O 1
ATOM 658 N N . GLU A 1 87 ? -16.374 5.478 6.625 1.00 54.44 87 GLU A N 1
ATOM 659 C CA . GLU A 1 87 ? -16.153 5.793 8.040 1.00 54.44 87 GLU A CA 1
ATOM 660 C C . GLU A 1 87 ? -17.416 5.449 8.834 1.00 54.44 87 GLU A C 1
ATOM 662 O O . GLU A 1 87 ? -18.514 5.900 8.491 1.00 54.44 87 GLU 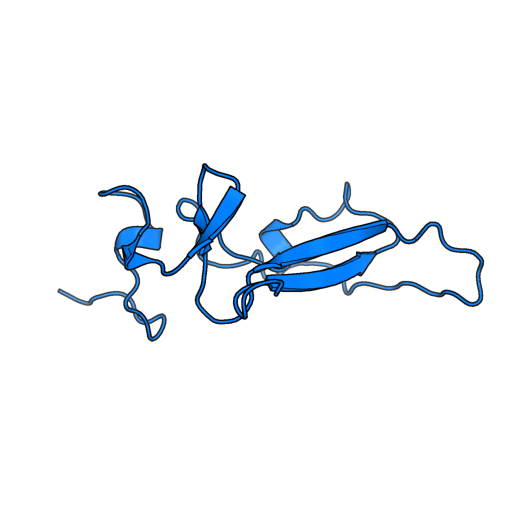A O 1
ATOM 667 N N . ASP A 1 88 ? -17.252 4.687 9.918 1.00 49.94 88 ASP A N 1
ATOM 668 C CA . ASP A 1 88 ? -18.326 4.375 10.858 1.00 49.94 88 ASP A CA 1
ATOM 669 C C . ASP A 1 88 ? -18.807 5.687 11.512 1.00 49.94 88 ASP A C 1
ATOM 671 O O . ASP A 1 88 ? -18.232 6.197 12.480 1.00 49.94 88 ASP A O 1
ATOM 675 N N . LYS A 1 89 ? -19.826 6.316 10.911 1.00 46.88 89 LYS A N 1
ATOM 676 C CA . LYS A 1 89 ? -20.465 7.525 11.441 1.00 46.88 89 LYS A CA 1
ATOM 677 C C . LYS A 1 89 ? -21.282 7.148 12.672 1.00 46.88 89 LYS A C 1
ATOM 679 O O . LYS A 1 89 ? -22.465 6.831 12.563 1.00 46.88 89 LYS A O 1
ATOM 684 N N . LYS A 1 90 ? -20.634 7.194 13.833 1.00 42.53 90 LYS A N 1
ATOM 685 C CA . LYS A 1 90 ? -21.296 7.162 15.140 1.00 42.53 90 LYS A CA 1
ATOM 686 C C . LYS A 1 90 ? -22.073 8.449 15.422 1.00 42.53 90 LYS A C 1
ATOM 688 O O . LYS A 1 90 ? -21.525 9.540 15.147 1.00 42.53 90 LYS A O 1
#

pLDDT: mean 75.76, std 12.91, range [39.59, 91.56]

Nearest PDB structures (foldseek):
  8oer-assembly1_B  TM=5.234E-01  e=1.521E+00  Homo sapiens
  9gvq-assembly1_A  TM=4.793E-01  e=1.022E+00  Homo sapiens
  7p3f-assembly1_C  TM=3.978E-01  e=8.515E+00  Streptomyces coelicolor A3(2)